Protein AF-A0A1V3X0P5-F1 (afdb_monomer)

Radius of gyration: 20.57 Å; Cα contacts (8 Å, |Δi|>4): 315; chains: 1; bounding box: 46×31×53 Å

Nearest PDB structures (foldseek):
  5z06-assembly2_B  TM=5.307E-01  e=4.656E-02  Parabacteroides distasonis ATCC 8503
  3d33-assembly2_B  TM=6.014E-01  e=7.283E-01  Phocaeicola vulgatus ATCC 8482
  3d33-assembly1_A  TM=5.475E-01  e=6.215E-01  Phocaeicola vulgatus ATCC 8482
  6wdp-assembly1_A  TM=3.296E-01  e=1.490E-01  Homo sapiens
  4doh-assembly2_D  TM=3.736E-01  e=4.525E-01  Homo sapiens

Secondary structure (DSSP, 8-state):
--EEEE-TTS-EEEEETTTTEEEEE-TTS-EEEEEE-SS--S-----------SSPPEEEEETTEEEEE-TT-----EEEEEEESSTT--EEEEEEE--SSEEEE----S--SEEEEEEE-TTS-EEEEPPPEE-

Solvent-accessible surface area (backbone atoms only — not comparable to full-atom values): 763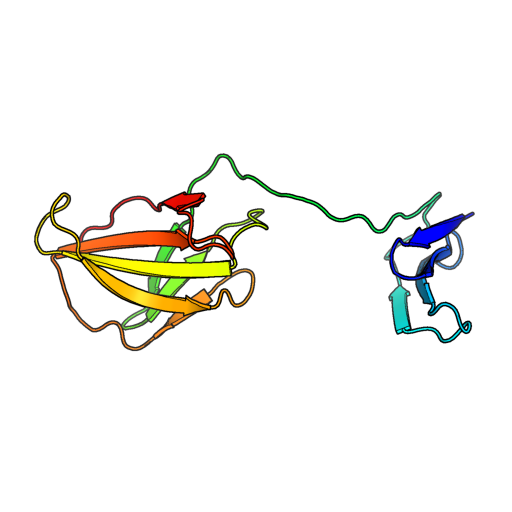6 Å² total; per-residue (Å²): 100,40,41,78,41,82,43,98,87,53,28,36,39,34,17,36,7,79,77,18,33,40,36,32,23,43,73,87,67,50,74,80,44,78,44,80,49,101,55,66,40,66,63,58,87,90,77,93,73,86,37,82,53,89,68,64,36,44,70,48,74,61,91,50,25,38,36,43,34,48,81,65,48,59,60,59,42,28,41,33,41,29,29,10,78,42,94,86,55,62,42,84,72,51,73,44,72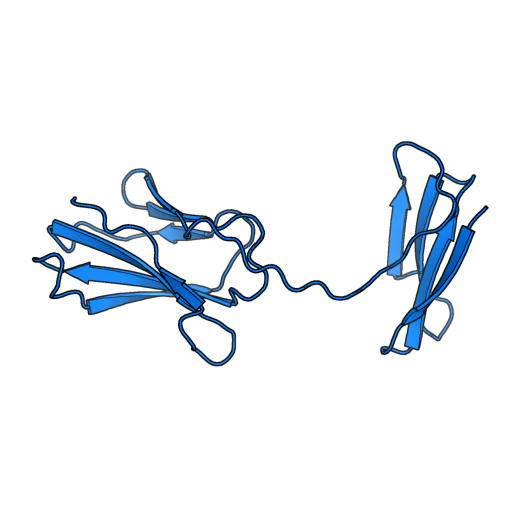,57,58,70,75,61,25,78,43,67,81,56,71,90,67,44,39,21,37,34,38,36,33,17,26,85,92,61,51,76,77,42,49,25,72,76,41,80,95

Foldseek 3Di:
DKDWDQDPQLKIWIFPFQVQKIWIAHNVGHTPDIDHHPHGDPYDDDDDDAFQDPAFWDWDDDPQKIKTADPRHPQFQKKWKWAAQDPPDIDTDDMGGDDPRIDIDGRNPDDYQKMKMFGAGPVGDGRGIHDIDGD

pLDDT: mean 94.23, std 5.74, range [62.94, 98.44]

Mean predicted aligned error: 5.26 Å

Sequence (135 aa):
MGNLQQLPGGNTFSGWGTAEHISEFTAGGEMVFDASLPGGTYRAFLDEWTGDPVEPPQLTFAGDTAHAVWNGATRVNRWRLLSGPESNTMTPRTTVAWSGYDTSIPQIGNSGSYSQLEALAADGAVVGRSVLIAR

Structure (mmCIF, N/CA/C/O backbone):
data_AF-A0A1V3X0P5-F1
#
_entry.id   AF-A0A1V3X0P5-F1
#
loop_
_atom_site.group_PDB
_atom_site.id
_atom_site.type_symbol
_atom_site.label_atom_id
_atom_site.label_alt_id
_atom_site.label_comp_id
_atom_site.label_asym_id
_atom_site.label_entity_id
_atom_site.label_seq_id
_atom_site.pdbx_PDB_ins_code
_atom_site.Cartn_x
_atom_site.Cartn_y
_atom_site.Cartn_z
_atom_site.occupancy
_atom_site.B_iso_or_equiv
_atom_site.auth_seq_id
_atom_site.auth_comp_id
_atom_site.auth_asym_id
_atom_site.auth_atom_id
_atom_site.pdbx_PDB_model_num
ATOM 1 N N . MET A 1 1 ? 24.459 8.699 -20.549 1.00 84.69 1 MET A N 1
ATOM 2 C CA . MET A 1 1 ? 24.171 8.359 -19.135 1.00 84.69 1 MET A CA 1
ATOM 3 C C . MET A 1 1 ? 23.073 7.311 -19.139 1.00 84.69 1 MET A C 1
ATOM 5 O O . MET A 1 1 ? 22.271 7.349 -20.067 1.00 84.69 1 MET A O 1
ATOM 9 N N . GLY A 1 2 ? 23.052 6.395 -18.174 1.00 94.88 2 GLY A N 1
ATOM 10 C CA . GLY A 1 2 ? 22.060 5.325 -18.131 1.00 94.88 2 GLY A CA 1
ATOM 11 C C . GLY A 1 2 ? 22.626 3.944 -17.824 1.00 94.88 2 GLY A C 1
ATOM 12 O O . GLY A 1 2 ? 23.842 3.734 -17.795 1.00 94.88 2 GLY A O 1
ATOM 13 N N . ASN A 1 3 ? 21.721 2.998 -17.611 1.00 97.62 3 ASN A N 1
ATOM 14 C CA . ASN A 1 3 ? 22.005 1.580 -17.429 1.00 97.62 3 ASN A CA 1
ATOM 15 C C . ASN A 1 3 ? 20.806 0.745 -17.871 1.00 97.62 3 ASN A C 1
ATOM 17 O O . ASN A 1 3 ? 19.685 1.241 -17.935 1.00 97.62 3 ASN A O 1
ATOM 21 N N . LEU A 1 4 ? 21.071 -0.536 -18.100 1.00 97.00 4 LEU A N 1
ATOM 22 C CA . LEU A 1 4 ? 20.061 -1.576 -18.214 1.00 97.00 4 LEU A CA 1
ATOM 23 C C . LEU A 1 4 ? 20.176 -2.489 -16.992 1.00 97.00 4 LEU A C 1
ATOM 25 O O . LEU A 1 4 ? 21.285 -2.812 -16.561 1.00 97.00 4 LEU A O 1
ATOM 29 N N . GLN A 1 5 ? 19.040 -2.894 -16.444 1.00 97.88 5 GLN A N 1
ATOM 30 C CA . GLN A 1 5 ? 18.908 -3.884 -15.385 1.00 97.88 5 GLN A CA 1
ATOM 31 C C . GLN A 1 5 ? 18.005 -5.003 -15.901 1.00 97.88 5 GLN A C 1
ATOM 33 O O . GLN A 1 5 ? 16.835 -4.777 -16.199 1.00 97.88 5 GLN A O 1
ATOM 38 N N . GLN A 1 6 ? 18.542 -6.217 -15.996 1.00 97.44 6 GLN A N 1
ATOM 39 C CA . GLN A 1 6 ? 17.720 -7.396 -16.243 1.00 97.44 6 GLN A CA 1
ATOM 40 C C . GLN A 1 6 ? 16.943 -7.739 -14.967 1.00 97.44 6 GLN A C 1
ATOM 42 O O . GLN A 1 6 ? 17.535 -7.836 -13.891 1.00 97.44 6 GLN A O 1
ATOM 47 N N . LEU A 1 7 ? 15.629 -7.918 -15.087 1.00 97.19 7 LEU A N 1
ATOM 48 C CA . LEU A 1 7 ? 14.742 -8.247 -13.974 1.00 97.19 7 LEU A CA 1
ATOM 49 C C . LEU A 1 7 ? 14.533 -9.770 -13.873 1.00 97.19 7 LEU A C 1
ATOM 51 O O . LEU A 1 7 ? 14.577 -10.460 -14.897 1.00 97.19 7 LEU A O 1
ATOM 55 N N . PRO A 1 8 ? 14.233 -10.318 -12.677 1.00 93.00 8 PRO A N 1
ATOM 56 C CA . PRO A 1 8 ? 13.972 -11.751 -12.493 1.00 93.00 8 PRO A CA 1
ATOM 57 C C . PRO A 1 8 ? 12.856 -12.322 -13.386 1.00 93.00 8 PRO A C 1
ATOM 59 O O . PRO A 1 8 ? 12.893 -13.499 -13.733 1.00 93.00 8 PRO A O 1
ATOM 62 N N . GLY A 1 9 ? 11.887 -11.494 -13.796 1.00 89.44 9 GLY A N 1
ATOM 63 C CA . GLY A 1 9 ? 10.790 -11.873 -14.698 1.00 89.44 9 GLY A CA 1
ATOM 64 C C . GLY A 1 9 ? 11.153 -11.928 -16.190 1.00 89.44 9 GLY A C 1
ATOM 65 O O . GLY A 1 9 ? 10.283 -12.195 -17.011 1.00 89.44 9 GLY A O 1
ATOM 66 N N . GLY A 1 10 ? 12.409 -11.657 -16.560 1.00 95.62 10 GLY A N 1
ATOM 67 C CA . GLY A 1 10 ? 12.878 -11.633 -17.952 1.00 95.62 10 GLY A CA 1
ATOM 68 C C . GLY A 1 10 ? 12.736 -10.276 -18.650 1.00 95.62 10 GLY A C 1
ATOM 69 O O . GLY A 1 10 ? 13.329 -10.073 -19.709 1.00 95.62 10 GLY A O 1
ATOM 70 N N . ASN A 1 11 ? 12.012 -9.336 -18.043 1.00 97.94 11 ASN A N 1
ATOM 71 C CA . ASN A 1 11 ? 11.947 -7.950 -18.491 1.00 97.94 11 ASN A CA 1
ATOM 72 C C . ASN A 1 11 ? 13.284 -7.224 -18.265 1.00 97.94 11 ASN A C 1
ATOM 74 O O . ASN A 1 11 ? 14.135 -7.659 -17.486 1.00 97.94 11 ASN A O 1
ATOM 78 N N . THR A 1 12 ? 13.470 -6.099 -18.947 1.00 98.31 12 THR A N 1
ATOM 79 C CA . THR A 1 12 ? 14.627 -5.215 -18.784 1.00 98.31 12 THR A CA 1
ATOM 80 C C . THR A 1 12 ? 14.161 -3.823 -18.398 1.00 98.31 12 THR A C 1
ATOM 82 O O . THR A 1 12 ? 13.406 -3.195 -19.137 1.00 98.31 12 THR A O 1
ATOM 85 N N . PHE A 1 13 ? 14.652 -3.322 -17.270 1.00 98.25 13 PHE A N 1
ATOM 86 C CA . PHE A 1 13 ? 14.466 -1.939 -16.856 1.00 98.25 13 PHE A CA 1
ATOM 87 C C . PHE A 1 13 ? 15.628 -1.079 -17.356 1.00 98.25 13 PHE A C 1
ATOM 89 O O . PHE A 1 13 ? 16.790 -1.481 -17.282 1.00 98.25 13 PHE A O 1
ATOM 96 N N . SER A 1 14 ? 15.324 0.101 -17.882 1.00 97.94 14 SER A N 1
ATOM 97 C CA . SER A 1 14 ? 16.294 1.016 -18.474 1.00 97.94 14 SER A CA 1
ATOM 98 C C . SER A 1 14 ? 16.192 2.396 -17.846 1.00 97.94 14 SER A C 1
ATOM 100 O O . SER A 1 14 ? 15.105 2.962 -17.746 1.00 97.94 14 SER A O 1
ATOM 102 N N . GLY A 1 15 ? 17.340 2.957 -17.474 1.00 97.88 15 GLY A N 1
ATOM 103 C CA . GLY A 1 15 ? 17.480 4.376 -17.171 1.00 97.88 15 GLY A CA 1
ATOM 104 C C . GLY A 1 15 ? 18.074 5.119 -18.362 1.00 97.88 15 GLY A C 1
ATOM 105 O O . GLY A 1 15 ? 19.229 4.886 -18.719 1.00 97.88 15 GLY A O 1
ATOM 106 N N . TRP A 1 16 ? 17.330 6.059 -18.939 1.00 97.31 16 TRP A N 1
ATOM 107 C CA . TRP A 1 16 ? 17.758 6.902 -20.057 1.00 97.31 16 TRP A CA 1
ATOM 108 C C . TRP A 1 16 ? 18.232 8.257 -19.546 1.00 97.31 16 TRP A C 1
ATOM 110 O O . TRP A 1 16 ? 17.568 9.280 -19.688 1.00 97.31 16 TRP A O 1
ATOM 120 N N . GLY A 1 17 ? 19.409 8.261 -18.930 1.00 95.50 17 GLY A N 1
ATOM 121 C CA . GLY A 1 17 ? 19.853 9.358 -18.077 1.00 95.50 17 GLY A CA 1
ATOM 122 C C . GLY A 1 17 ? 19.746 10.766 -18.667 1.00 95.50 17 GLY A C 1
ATOM 123 O O . GLY A 1 17 ? 19.236 11.654 -18.005 1.00 95.50 17 GLY A O 1
ATOM 124 N N . THR A 1 18 ? 20.187 10.988 -19.908 1.00 95.00 18 THR A N 1
ATOM 125 C CA . THR A 1 18 ? 20.107 12.311 -20.568 1.00 95.00 18 THR A CA 1
ATOM 126 C C . THR A 1 18 ? 18.811 12.543 -21.329 1.00 95.00 18 THR A C 1
ATOM 128 O O . THR A 1 18 ? 18.550 13.669 -21.731 1.00 95.00 18 THR A O 1
ATOM 131 N N . ALA A 1 19 ? 18.044 11.483 -21.581 1.00 96.38 19 ALA A N 1
ATOM 132 C CA . ALA A 1 19 ? 16.705 11.618 -22.134 1.00 96.38 19 ALA A CA 1
ATOM 133 C C . ALA A 1 19 ? 15.679 11.893 -21.032 1.00 96.38 19 ALA A C 1
ATOM 135 O O . ALA A 1 19 ? 14.550 12.193 -21.369 1.00 96.38 19 ALA A O 1
ATOM 136 N N . GLU A 1 20 ? 16.076 11.808 -19.754 1.00 97.31 20 GLU A N 1
ATOM 137 C CA . GLU A 1 20 ? 15.224 12.044 -18.584 1.00 97.31 20 GLU A CA 1
ATOM 138 C C . GLU A 1 20 ? 14.065 11.053 -18.517 1.00 97.31 20 GLU A C 1
ATOM 140 O O . GLU A 1 20 ? 12.952 11.405 -18.157 1.00 97.31 20 GLU A O 1
ATOM 145 N N . HIS A 1 21 ? 14.321 9.799 -18.883 1.00 97.62 21 HIS A N 1
ATOM 146 C CA . HIS A 1 21 ? 13.305 8.753 -18.890 1.00 97.62 21 HIS A CA 1
ATOM 147 C C . HIS A 1 21 ? 13.759 7.517 -18.119 1.00 97.62 21 HIS A C 1
ATOM 149 O O . HIS A 1 21 ? 14.952 7.213 -18.017 1.00 97.62 21 HIS A O 1
ATOM 155 N N . ILE A 1 22 ? 12.777 6.769 -17.636 1.00 98.31 22 ILE A N 1
ATOM 156 C CA . ILE A 1 22 ? 12.907 5.363 -17.262 1.00 98.31 22 ILE A CA 1
ATOM 157 C C . ILE A 1 22 ? 11.881 4.555 -18.048 1.00 98.31 22 ILE A C 1
ATOM 159 O O . ILE A 1 22 ? 10.761 5.016 -18.259 1.00 98.31 22 ILE A O 1
ATOM 163 N N . SER A 1 23 ? 12.252 3.352 -18.470 1.00 98.12 23 SER A N 1
ATOM 164 C CA . SER A 1 23 ? 11.347 2.479 -19.219 1.00 98.12 23 SER A CA 1
ATOM 165 C C . SER A 1 23 ? 11.551 1.017 -18.836 1.00 98.12 23 SER A C 1
ATOM 167 O O . SER A 1 23 ? 12.647 0.620 -18.442 1.00 98.12 23 SER A O 1
ATOM 169 N N . GLU A 1 24 ? 10.516 0.200 -18.998 1.00 98.38 24 GLU A N 1
ATOM 170 C CA . GLU A 1 24 ? 10.593 -1.257 -18.867 1.00 98.38 24 GLU A CA 1
ATOM 171 C C . GLU A 1 24 ? 10.205 -1.915 -20.189 1.00 98.38 24 GLU A C 1
ATOM 173 O O . GLU A 1 24 ? 9.236 -1.513 -20.837 1.00 98.38 24 GLU A O 1
ATOM 178 N N . PHE A 1 25 ? 10.960 -2.938 -20.579 1.00 98.44 25 PHE A N 1
ATOM 179 C CA . PHE A 1 25 ? 10.741 -3.714 -21.792 1.00 98.44 25 PHE A CA 1
ATOM 180 C C . PHE A 1 25 ? 10.528 -5.184 -21.452 1.00 98.44 25 PHE A C 1
ATOM 182 O O . PHE A 1 25 ? 11.225 -5.731 -20.597 1.00 98.44 25 PHE A O 1
ATOM 189 N N . THR A 1 26 ? 9.621 -5.847 -22.161 1.00 98.12 26 THR A N 1
ATOM 190 C CA . THR A 1 26 ? 9.485 -7.304 -22.107 1.00 98.12 26 THR A CA 1
ATOM 191 C C . THR A 1 26 ? 10.733 -7.992 -22.655 1.00 98.12 26 THR A C 1
ATOM 193 O O . THR A 1 26 ? 11.520 -7.396 -23.393 1.00 98.12 26 THR A O 1
ATOM 196 N N . ALA A 1 27 ? 10.877 -9.290 -22.383 1.00 96.38 27 ALA A N 1
ATOM 197 C CA . ALA A 1 27 ? 11.922 -10.113 -22.999 1.00 96.38 27 ALA A CA 1
ATOM 198 C C . ALA A 1 27 ? 11.890 -10.093 -24.548 1.00 96.38 27 ALA A C 1
ATOM 200 O O . ALA A 1 27 ? 12.917 -10.311 -25.187 1.00 96.38 27 ALA A O 1
ATOM 201 N N . GLY A 1 28 ? 10.725 -9.821 -25.155 1.00 96.44 28 GLY A N 1
ATOM 202 C CA . GLY A 1 28 ? 10.550 -9.674 -26.606 1.00 96.44 28 GLY A CA 1
ATOM 203 C C . GLY A 1 28 ? 10.882 -8.282 -27.158 1.00 96.44 28 GLY A C 1
ATOM 204 O O . GLY A 1 28 ? 10.831 -8.093 -28.370 1.00 96.44 28 GLY A O 1
ATOM 205 N N . GLY A 1 29 ? 11.213 -7.311 -26.298 1.00 96.50 29 GLY A N 1
ATOM 206 C CA . GLY A 1 29 ? 11.543 -5.935 -26.685 1.00 96.50 29 GLY A CA 1
ATOM 207 C C . GLY A 1 29 ? 10.351 -4.975 -26.763 1.00 96.50 29 GLY A C 1
ATOM 208 O O . GLY A 1 29 ? 10.528 -3.827 -27.163 1.00 96.50 29 GLY A O 1
ATOM 209 N N . GLU A 1 30 ? 9.148 -5.403 -26.376 1.00 98.31 30 GLU A N 1
ATOM 210 C CA . GLU A 1 30 ? 7.986 -4.511 -26.262 1.00 98.31 30 GLU A CA 1
ATOM 211 C C . GLU A 1 30 ? 8.116 -3.623 -25.020 1.00 98.31 30 GLU A C 1
ATOM 213 O O . GLU A 1 30 ? 8.369 -4.131 -23.932 1.00 98.31 30 GLU A O 1
ATOM 218 N N . MET A 1 31 ? 7.927 -2.311 -25.162 1.00 97.81 31 MET A N 1
ATOM 219 C CA . MET A 1 31 ? 7.936 -1.374 -24.036 1.00 97.81 31 MET A CA 1
ATOM 220 C C . MET A 1 31 ? 6.601 -1.432 -23.284 1.00 97.81 31 MET A C 1
ATOM 222 O O . MET A 1 31 ? 5.552 -1.184 -23.873 1.00 97.81 31 MET A O 1
ATOM 226 N N . VAL A 1 32 ? 6.645 -1.723 -21.984 1.00 97.94 32 VAL A N 1
ATOM 227 C CA . VAL A 1 32 ? 5.456 -1.867 -21.116 1.00 97.94 32 VAL A CA 1
ATOM 228 C C . VAL A 1 32 ? 5.343 -0.774 -20.058 1.00 97.94 32 VAL A C 1
ATOM 230 O O . VAL A 1 32 ? 4.292 -0.614 -19.441 1.00 97.94 32 VAL A O 1
ATOM 233 N N . PHE A 1 33 ? 6.406 0.003 -19.869 1.00 97.75 33 PHE A N 1
ATOM 234 C CA . PHE A 1 33 ? 6.426 1.161 -18.990 1.00 97.75 33 PHE A CA 1
ATOM 235 C C . PHE A 1 33 ? 7.322 2.240 -19.591 1.00 97.75 33 PHE A C 1
ATOM 237 O O . PHE A 1 33 ? 8.402 1.930 -20.095 1.00 97.75 33 PHE A O 1
ATOM 244 N N . ASP A 1 34 ? 6.888 3.492 -19.496 1.00 97.62 34 ASP A N 1
ATOM 245 C CA . ASP A 1 34 ? 7.688 4.672 -19.800 1.00 97.62 34 ASP A CA 1
ATOM 246 C C . ASP A 1 34 ? 7.270 5.816 -18.878 1.00 97.62 34 ASP A C 1
ATOM 248 O O . ASP A 1 34 ? 6.077 6.061 -18.678 1.00 97.62 34 ASP A O 1
ATOM 252 N N . ALA A 1 35 ? 8.249 6.507 -18.307 1.00 97.88 35 ALA A N 1
ATOM 253 C CA . ALA A 1 35 ? 8.006 7.692 -17.504 1.00 97.88 35 ALA A CA 1
ATOM 254 C C . ALA A 1 35 ? 9.118 8.720 -17.698 1.00 97.88 35 ALA A C 1
ATOM 256 O O . ALA A 1 35 ? 10.304 8.397 -17.597 1.00 97.88 35 ALA A O 1
ATOM 257 N N . SER A 1 36 ? 8.714 9.974 -17.901 1.00 97.88 36 SER A N 1
ATOM 258 C CA . SER A 1 36 ? 9.612 11.125 -17.863 1.00 97.88 36 SER A CA 1
ATOM 259 C C . SER A 1 36 ? 9.927 11.516 -16.418 1.00 97.88 36 SER A C 1
ATOM 261 O O . SER A 1 36 ? 9.073 11.478 -15.530 1.00 97.88 36 SER A O 1
ATOM 263 N N . LEU A 1 37 ? 11.163 11.933 -16.191 1.00 95.75 37 LEU A N 1
ATOM 264 C CA . LEU A 1 37 ? 11.700 12.396 -14.923 1.00 95.75 37 LEU A CA 1
ATOM 265 C C . LEU A 1 37 ? 11.900 13.915 -14.978 1.00 95.75 37 LEU A C 1
ATOM 267 O O . LEU A 1 37 ? 12.149 14.463 -16.046 1.00 95.75 37 LEU A O 1
ATOM 271 N N . PRO A 1 38 ? 11.852 1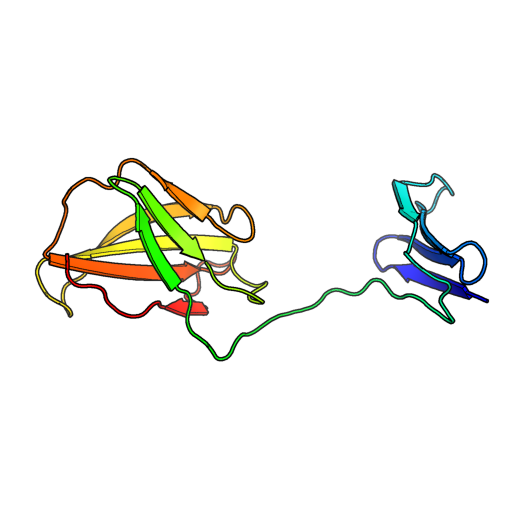4.619 -13.835 1.00 95.50 38 PRO A N 1
ATOM 272 C CA . PRO A 1 38 ? 12.057 16.070 -13.790 1.00 95.50 38 PRO A CA 1
ATOM 273 C C . PRO A 1 38 ? 13.515 16.502 -14.039 1.00 95.50 38 PRO A C 1
ATOM 275 O O . PRO A 1 38 ? 13.823 17.689 -13.953 1.00 95.50 38 PRO A O 1
ATOM 278 N N . GLY A 1 39 ? 14.421 15.554 -14.279 1.00 94.81 39 GLY A N 1
ATOM 279 C CA . GLY A 1 39 ? 15.817 15.810 -14.597 1.00 94.81 39 GLY A CA 1
ATOM 280 C C . GLY A 1 39 ? 16.582 14.521 -14.886 1.00 94.81 39 GLY A C 1
ATOM 281 O O . GLY A 1 39 ? 16.117 13.412 -14.602 1.00 94.81 39 GLY A O 1
ATOM 282 N N . GLY A 1 40 ? 17.776 14.676 -15.451 1.00 94.25 40 GLY A N 1
ATOM 283 C CA . GLY A 1 40 ? 18.599 13.543 -15.851 1.00 94.25 40 GLY A CA 1
ATOM 284 C C . GLY A 1 40 ? 19.152 12.702 -14.696 1.00 94.25 40 GLY A C 1
ATOM 285 O O . GLY A 1 40 ? 19.423 13.193 -13.600 1.00 94.25 40 GLY A O 1
ATOM 286 N N . THR A 1 41 ? 19.376 11.415 -14.963 1.00 94.06 41 THR A N 1
ATOM 287 C CA . THR A 1 41 ? 19.919 10.448 -13.993 1.00 94.06 41 THR A CA 1
ATOM 288 C C . THR A 1 41 ? 21.241 9.843 -14.469 1.00 94.06 41 THR A C 1
ATOM 290 O O . THR A 1 41 ? 21.518 9.751 -15.664 1.00 94.06 41 THR A O 1
ATOM 293 N N . TYR A 1 42 ? 22.098 9.408 -13.539 1.00 95.88 42 TYR A N 1
ATOM 294 C CA . TYR A 1 42 ? 23.274 8.600 -13.898 1.00 95.88 42 TYR A CA 1
ATOM 295 C C . TYR A 1 42 ? 22.875 7.141 -14.162 1.00 95.88 42 TYR A C 1
ATOM 297 O O . TYR A 1 42 ? 23.267 6.568 -15.183 1.00 95.88 42 TYR A O 1
ATOM 305 N N . ARG A 1 43 ? 22.084 6.569 -13.241 1.00 96.31 43 ARG A N 1
ATOM 306 C CA . ARG A 1 43 ? 21.516 5.216 -13.271 1.00 96.31 43 ARG A CA 1
ATOM 307 C C . ARG A 1 43 ? 20.140 5.196 -12.606 1.00 96.31 43 ARG A C 1
ATOM 309 O O . ARG A 1 43 ? 19.870 6.041 -11.755 1.00 96.31 43 ARG A O 1
ATOM 316 N N . ALA A 1 44 ? 19.329 4.207 -12.956 1.00 95.94 44 ALA A N 1
ATOM 317 C CA . ALA A 1 44 ? 18.059 3.888 -12.320 1.00 95.94 44 ALA A CA 1
ATOM 318 C C . ALA A 1 44 ? 17.954 2.370 -12.101 1.00 95.94 44 ALA A C 1
ATOM 320 O O . ALA A 1 44 ? 18.471 1.592 -12.906 1.00 95.94 44 ALA A O 1
ATOM 321 N N . PHE A 1 45 ? 17.296 1.965 -11.016 1.00 95.75 45 PHE A N 1
ATOM 322 C CA . PHE A 1 45 ? 17.059 0.563 -10.676 1.00 95.75 45 PHE A CA 1
ATOM 323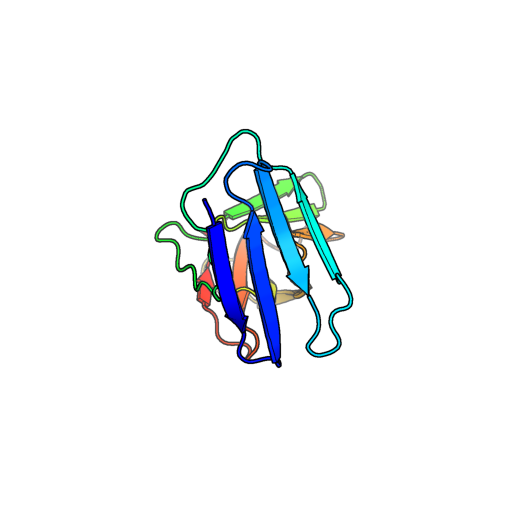 C C . PHE A 1 45 ? 15.602 0.370 -10.263 1.00 95.75 45 PHE A C 1
ATOM 325 O O . PHE A 1 45 ? 15.011 1.261 -9.649 1.00 95.75 45 PHE A O 1
ATOM 332 N N . LEU A 1 46 ? 15.050 -0.785 -10.614 1.00 95.38 46 LEU A N 1
ATOM 333 C CA . LEU A 1 46 ? 13.748 -1.261 -10.183 1.00 95.38 46 LEU A CA 1
ATOM 334 C C . LEU A 1 46 ? 13.967 -2.509 -9.332 1.00 95.38 46 LEU A C 1
ATOM 336 O O . LEU A 1 46 ? 14.356 -3.555 -9.846 1.00 95.38 46 LEU A O 1
ATOM 340 N N . ASP A 1 47 ? 13.716 -2.377 -8.035 1.00 92.19 47 ASP A N 1
ATOM 341 C CA . ASP A 1 47 ? 13.877 -3.448 -7.061 1.00 92.19 47 ASP A CA 1
ATOM 342 C C . ASP A 1 47 ? 12.632 -3.550 -6.182 1.00 92.19 47 ASP A C 1
ATOM 344 O O . ASP A 1 47 ? 11.938 -2.562 -5.915 1.00 92.19 47 ASP A O 1
ATOM 348 N N . GLU A 1 48 ? 12.360 -4.762 -5.704 1.00 90.06 48 GLU A N 1
ATOM 349 C CA . GLU A 1 48 ? 11.376 -4.957 -4.648 1.00 90.06 48 GLU A CA 1
ATOM 350 C C . GLU A 1 48 ? 11.871 -4.289 -3.366 1.00 90.06 48 GLU A C 1
ATOM 352 O O . GLU A 1 48 ? 13.022 -4.454 -2.955 1.00 90.06 48 GLU A O 1
ATOM 357 N N . TRP A 1 49 ? 10.986 -3.552 -2.700 1.00 89.56 49 TRP A N 1
ATOM 358 C CA . TRP A 1 49 ? 11.302 -2.919 -1.430 1.00 89.56 49 TRP A CA 1
ATOM 359 C C . TRP A 1 49 ? 10.309 -3.358 -0.358 1.00 89.56 49 TRP A C 1
ATOM 361 O O . TRP A 1 49 ? 9.092 -3.397 -0.558 1.00 89.56 49 TRP A O 1
ATOM 371 N N . THR A 1 50 ? 10.848 -3.703 0.810 1.00 92.44 50 THR A N 1
ATOM 372 C CA . THR A 1 50 ? 10.044 -3.979 1.998 1.00 92.44 50 THR A CA 1
ATOM 373 C C . THR A 1 50 ? 10.151 -2.806 2.955 1.00 92.44 50 THR A C 1
ATOM 375 O O . THR A 1 50 ? 11.243 -2.474 3.410 1.00 92.44 50 THR A O 1
ATOM 378 N N . GLY A 1 51 ? 9.016 -2.187 3.258 1.00 93.00 51 GLY A N 1
ATOM 379 C CA . GLY A 1 51 ? 8.916 -1.107 4.222 1.00 93.00 51 GLY A CA 1
ATOM 380 C C . GLY A 1 51 ? 8.291 -1.582 5.528 1.00 93.00 51 GLY A C 1
ATOM 381 O O . GLY A 1 51 ? 7.224 -2.206 5.526 1.00 93.00 51 GLY A O 1
ATOM 382 N N . ASP A 1 52 ? 8.975 -1.276 6.630 1.00 93.25 52 ASP A N 1
ATOM 383 C CA . ASP A 1 52 ? 8.558 -1.576 8.001 1.00 93.25 52 ASP A CA 1
ATOM 384 C C . ASP A 1 52 ? 8.639 -0.294 8.851 1.00 93.25 52 ASP A C 1
ATOM 386 O O . ASP A 1 52 ? 9.679 -0.005 9.449 1.00 93.25 52 ASP A O 1
ATOM 390 N N . PRO A 1 53 ? 7.600 0.562 8.817 1.00 94.31 53 PRO A N 1
ATOM 391 C CA . PRO A 1 53 ? 7.632 1.845 9.508 1.00 94.31 53 PRO A CA 1
ATOM 392 C C . PRO A 1 53 ? 7.661 1.676 11.028 1.00 94.31 53 PRO A C 1
ATOM 394 O O . PRO A 1 53 ? 6.995 0.804 11.581 1.00 94.31 53 PRO A O 1
ATOM 397 N N . VAL A 1 54 ? 8.381 2.572 11.706 1.00 94.94 54 VAL A N 1
ATOM 398 C CA . VAL A 1 54 ? 8.442 2.614 13.178 1.00 94.94 54 VAL A CA 1
ATOM 399 C C . VAL A 1 54 ? 7.128 3.119 13.779 1.00 94.94 54 VAL A C 1
ATOM 401 O O . VAL A 1 54 ? 6.700 2.648 14.831 1.00 94.94 54 VAL A O 1
ATOM 404 N N . GLU A 1 55 ? 6.488 4.079 13.111 1.00 95.94 55 GLU A N 1
ATOM 405 C CA . GLU A 1 55 ? 5.193 4.604 13.537 1.00 95.94 55 GLU A CA 1
ATOM 406 C C . GLU A 1 55 ? 4.085 3.577 13.280 1.00 95.94 55 GLU A C 1
ATOM 408 O O . GLU A 1 55 ? 4.107 2.918 12.237 1.00 95.94 55 GLU A O 1
ATOM 413 N N . PRO A 1 56 ? 3.093 3.444 14.177 1.00 97.06 56 PRO A N 1
ATOM 414 C CA . PRO A 1 56 ? 1.983 2.527 13.977 1.00 97.06 56 PRO A CA 1
ATOM 415 C C . PRO A 1 56 ? 1.048 3.005 12.851 1.00 97.06 56 PRO A C 1
ATOM 417 O O . PRO A 1 56 ? 1.018 4.195 12.517 1.00 97.06 56 PRO A O 1
ATOM 420 N N . PRO A 1 57 ? 0.216 2.107 12.293 1.00 97.69 57 PRO A N 1
ATOM 421 C CA . PRO A 1 57 ? -0.856 2.515 11.397 1.00 97.69 57 PRO A CA 1
ATOM 422 C C . PRO A 1 57 ? -1.825 3.469 12.105 1.00 97.69 57 PRO A C 1
ATOM 424 O O . PRO A 1 57 ? -2.085 3.360 13.305 1.00 97.69 57 PRO A O 1
ATOM 427 N N . GLN A 1 58 ? -2.404 4.389 11.345 1.00 97.81 58 GLN A N 1
ATOM 428 C CA . GLN A 1 58 ? -3.399 5.334 11.825 1.00 97.81 58 GLN A CA 1
ATOM 429 C C . GLN A 1 58 ? -4.800 4.879 11.429 1.00 97.81 58 GLN A C 1
ATOM 431 O O . GLN A 1 58 ? -5.062 4.518 10.281 1.00 97.81 58 GLN A O 1
ATOM 436 N N . LEU A 1 59 ? -5.695 4.924 12.413 1.00 96.94 59 LEU A N 1
ATOM 437 C CA . LEU A 1 59 ? -7.131 4.787 12.237 1.00 96.94 59 LEU A CA 1
ATOM 438 C C . LEU A 1 59 ? -7.746 6.171 12.435 1.00 96.94 59 LEU A C 1
ATOM 440 O O . LEU A 1 59 ? -7.538 6.791 13.473 1.00 96.94 59 LEU A O 1
ATOM 444 N N . THR A 1 60 ? -8.502 6.666 11.466 1.00 95.31 60 THR A N 1
ATOM 445 C CA . THR A 1 60 ? -9.281 7.902 11.621 1.00 95.31 60 THR A CA 1
ATOM 446 C C . THR A 1 60 ? -10.718 7.675 11.173 1.00 95.31 60 THR A C 1
ATOM 448 O O . THR A 1 60 ? -11.040 6.651 10.569 1.00 95.31 60 THR A O 1
ATOM 451 N N . PHE A 1 61 ? -11.614 8.598 11.517 1.00 93.31 61 PHE A N 1
ATOM 452 C CA . PHE A 1 61 ? -13.036 8.479 11.209 1.00 93.31 61 PHE A CA 1
ATOM 453 C C . PHE A 1 61 ? -13.550 9.740 10.526 1.00 93.31 61 PHE A C 1
ATOM 455 O O . PHE A 1 61 ? -13.321 10.850 11.004 1.00 93.31 61 PHE A O 1
ATOM 462 N N . ALA A 1 62 ? -14.309 9.551 9.450 1.00 92.62 62 ALA A N 1
ATOM 463 C CA . ALA A 1 62 ? -15.050 10.593 8.758 1.00 92.62 62 ALA A CA 1
ATOM 464 C C . ALA A 1 62 ? -16.517 10.152 8.652 1.00 92.62 62 ALA A C 1
ATOM 466 O O . ALA A 1 62 ? -16.899 9.383 7.771 1.00 92.62 62 ALA A O 1
ATOM 467 N N . GLY A 1 63 ? -17.342 10.590 9.609 1.00 90.06 63 GLY A N 1
ATOM 468 C CA . GLY A 1 63 ? -18.738 10.162 9.722 1.00 90.06 63 GLY A CA 1
ATOM 469 C C . GLY A 1 63 ? -18.867 8.654 9.965 1.00 90.06 63 GLY A C 1
ATOM 470 O O . GLY A 1 63 ? -18.481 8.146 11.024 1.00 90.06 63 GLY A O 1
ATOM 471 N N . ASP A 1 64 ? -19.419 7.954 8.973 1.00 90.25 64 ASP A N 1
ATOM 472 C CA . ASP A 1 64 ? -19.640 6.503 8.996 1.00 90.25 64 ASP A CA 1
ATOM 473 C C . ASP A 1 64 ? -18.598 5.705 8.194 1.00 90.25 64 ASP A C 1
ATOM 475 O O . ASP A 1 64 ? -18.840 4.568 7.784 1.00 90.25 64 ASP A O 1
ATOM 479 N N . THR A 1 65 ? -17.428 6.305 7.973 1.00 93.62 65 THR A N 1
ATOM 480 C CA . THR A 1 65 ? -16.287 5.676 7.305 1.00 93.62 65 THR A CA 1
ATOM 481 C C . THR A 1 65 ? -15.075 5.716 8.227 1.00 93.62 65 THR A C 1
ATOM 483 O O . THR A 1 65 ? -14.740 6.764 8.785 1.00 93.62 65 THR A O 1
ATOM 486 N N . ALA A 1 66 ? -14.416 4.571 8.401 1.00 95.25 66 ALA A N 1
ATOM 487 C CA . ALA A 1 66 ? -13.076 4.505 8.974 1.00 95.25 66 ALA A CA 1
ATOM 488 C C . ALA A 1 66 ? -12.035 4.597 7.858 1.00 95.25 66 ALA A C 1
ATOM 490 O O . ALA A 1 66 ? -12.223 4.027 6.789 1.00 95.25 66 ALA A O 1
ATOM 491 N N . HIS A 1 67 ? -10.928 5.269 8.128 1.00 97.31 67 HIS A N 1
ATOM 492 C CA . HIS A 1 67 ? -9.792 5.372 7.226 1.00 97.31 67 HIS A CA 1
ATOM 493 C C . HIS A 1 67 ? -8.588 4.690 7.856 1.00 97.31 67 HIS A C 1
ATOM 495 O O . HIS A 1 67 ? -8.266 4.915 9.026 1.00 97.31 67 HIS A O 1
ATOM 501 N N . ALA A 1 68 ? -7.957 3.833 7.068 1.00 97.94 68 ALA A N 1
ATOM 502 C CA . ALA A 1 68 ? -6.793 3.053 7.433 1.00 97.94 68 ALA A CA 1
ATOM 503 C C . ALA A 1 68 ? -5.590 3.542 6.627 1.00 97.94 68 ALA A C 1
ATOM 505 O O . ALA A 1 68 ? -5.554 3.382 5.405 1.00 97.94 68 ALA A O 1
ATOM 506 N N . VAL A 1 69 ? -4.609 4.130 7.314 1.00 97.44 69 VAL A N 1
ATOM 507 C CA . VAL A 1 69 ? -3.427 4.739 6.689 1.00 97.44 69 VAL A CA 1
ATOM 508 C C . VAL A 1 69 ? -2.169 4.227 7.371 1.00 97.44 69 VAL A C 1
ATOM 510 O O . VAL A 1 69 ? -2.061 4.268 8.594 1.00 97.44 69 VAL A O 1
ATOM 513 N N . TRP A 1 70 ? -1.177 3.787 6.597 1.00 96.94 70 TRP A N 1
ATOM 514 C CA . TRP A 1 70 ? 0.148 3.484 7.139 1.00 96.94 70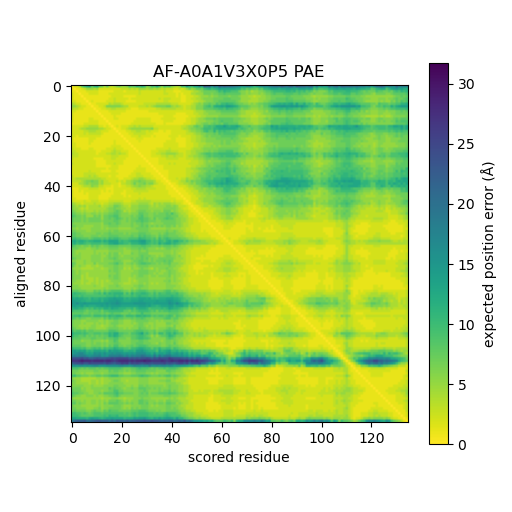 TRP A CA 1
ATOM 515 C C . TRP A 1 70 ? 1.238 3.781 6.121 1.00 96.94 70 TRP A C 1
ATOM 517 O O . TRP A 1 70 ? 1.546 2.978 5.241 1.00 96.94 70 TRP A O 1
ATOM 527 N N . ASN A 1 71 ? 1.795 4.984 6.224 1.00 93.81 71 ASN A N 1
ATOM 528 C CA . ASN A 1 71 ? 2.785 5.452 5.271 1.00 93.81 71 ASN A CA 1
ATOM 529 C C . ASN A 1 71 ? 4.070 4.617 5.358 1.00 93.81 71 ASN A C 1
ATOM 531 O O . ASN A 1 71 ? 4.631 4.442 6.437 1.00 93.81 71 ASN A O 1
ATOM 535 N N . GLY A 1 72 ? 4.539 4.131 4.211 1.00 92.69 72 GLY A N 1
ATOM 536 C CA . GLY A 1 72 ? 5.771 3.357 4.100 1.00 92.69 72 GLY A CA 1
ATOM 537 C C . GLY A 1 72 ? 5.640 1.860 4.396 1.00 92.69 72 GLY A C 1
ATOM 538 O O . GLY A 1 72 ? 6.610 1.145 4.184 1.00 92.69 72 GLY A O 1
ATOM 539 N N . ALA A 1 73 ? 4.492 1.355 4.859 1.00 95.12 73 ALA A N 1
ATOM 540 C CA . ALA A 1 73 ? 4.313 -0.078 5.094 1.00 95.12 73 ALA A CA 1
ATOM 541 C C . ALA A 1 73 ? 3.953 -0.803 3.792 1.00 95.12 73 ALA A C 1
ATOM 543 O O . ALA A 1 73 ? 2.901 -0.545 3.211 1.00 95.12 73 ALA A O 1
ATOM 544 N N . THR A 1 74 ? 4.790 -1.745 3.345 1.00 94.44 74 THR A N 1
ATOM 545 C CA . THR A 1 74 ? 4.557 -2.469 2.073 1.00 94.44 74 THR A CA 1
ATOM 546 C C . THR A 1 74 ? 4.012 -3.877 2.247 1.00 94.44 74 THR A C 1
ATOM 548 O O . THR A 1 74 ? 3.573 -4.499 1.286 1.00 94.44 74 THR A O 1
ATOM 551 N N . ARG A 1 75 ? 4.017 -4.397 3.478 1.00 95.06 75 ARG A N 1
ATOM 552 C CA . ARG A 1 75 ? 3.555 -5.761 3.775 1.00 95.06 75 ARG A CA 1
ATOM 553 C C . ARG A 1 75 ? 2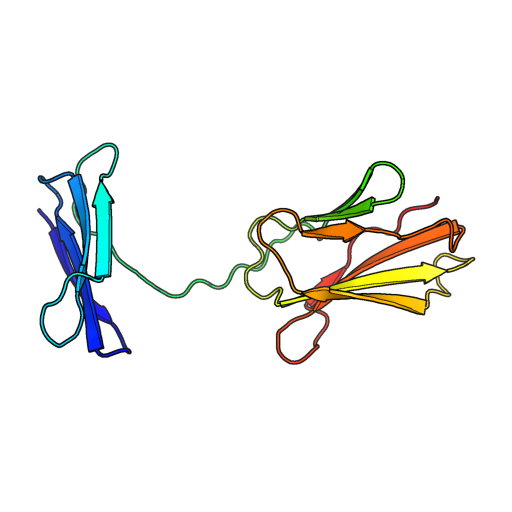.051 -5.848 4.026 1.00 95.06 75 ARG A C 1
ATOM 555 O O . ARG A 1 75 ? 1.542 -6.944 4.241 1.00 95.06 75 ARG A O 1
ATOM 562 N N . VAL A 1 76 ? 1.338 -4.721 4.030 1.00 96.94 76 VAL A N 1
ATOM 563 C CA . VAL A 1 76 ? -0.102 -4.695 4.304 1.00 96.94 76 VAL A CA 1
ATOM 564 C C . VAL A 1 76 ? -0.870 -5.204 3.090 1.00 96.94 76 VAL A C 1
ATOM 566 O O . VAL A 1 76 ? -0.821 -4.617 2.017 1.00 96.94 76 VAL A O 1
ATOM 569 N N . ASN A 1 77 ? -1.612 -6.292 3.273 1.00 97.25 77 ASN A N 1
ATOM 570 C CA . ASN A 1 77 ? -2.494 -6.862 2.256 1.00 97.25 77 ASN A CA 1
ATOM 571 C C . ASN A 1 77 ? -3.971 -6.608 2.579 1.00 97.25 77 ASN A C 1
ATOM 573 O O . ASN A 1 77 ? -4.784 -6.384 1.682 1.00 97.25 77 ASN A O 1
ATOM 577 N N . ARG A 1 78 ? -4.331 -6.643 3.866 1.00 98.12 78 ARG A N 1
ATOM 578 C CA . ARG A 1 78 ? -5.695 -6.408 4.350 1.00 98.12 78 ARG A CA 1
ATOM 579 C C . ARG A 1 78 ? -5.679 -5.577 5.623 1.00 98.12 78 ARG A C 1
ATOM 581 O O . ARG A 1 78 ? -4.735 -5.636 6.406 1.00 98.12 78 ARG A O 1
ATOM 588 N N . TRP A 1 79 ? -6.777 -4.878 5.855 1.00 98.19 79 TRP A N 1
ATOM 589 C CA . TRP A 1 79 ? -7.059 -4.174 7.095 1.00 98.19 79 TRP A CA 1
ATOM 590 C C . TRP A 1 79 ? -8.195 -4.861 7.826 1.00 98.19 79 TRP A C 1
ATOM 592 O O . TRP A 1 79 ? -9.233 -5.130 7.225 1.00 98.19 79 TRP A O 1
ATOM 602 N N . ARG A 1 80 ? -8.030 -5.117 9.122 1.00 98.00 80 ARG A N 1
ATOM 603 C CA . ARG A 1 80 ? -9.102 -5.615 9.984 1.00 98.00 80 ARG A CA 1
ATOM 604 C C . ARG A 1 80 ? -9.455 -4.559 11.016 1.00 98.00 80 ARG A C 1
ATOM 606 O O . ARG A 1 80 ? -8.629 -4.199 11.849 1.00 98.00 80 ARG A O 1
ATOM 613 N N . LEU A 1 81 ? -10.699 -4.100 10.976 1.00 96.62 81 LEU A N 1
ATOM 614 C CA . LEU A 1 81 ? -11.242 -3.206 11.989 1.00 96.62 81 LEU A CA 1
ATOM 615 C C . LEU A 1 81 ? -11.788 -4.037 13.149 1.00 96.62 81 LEU A C 1
ATOM 617 O O . LEU A 1 81 ? -12.635 -4.915 12.955 1.00 96.62 81 LEU A O 1
ATOM 621 N N . LEU A 1 82 ? -11.308 -3.737 14.349 1.00 95.62 82 LEU A N 1
ATOM 622 C CA . LEU A 1 82 ? -11.794 -4.280 15.606 1.00 95.62 82 LEU A CA 1
ATOM 623 C C . LEU A 1 82 ? -12.671 -3.240 16.311 1.00 95.62 82 LEU A C 1
ATOM 625 O O . LEU A 1 82 ? -12.373 -2.044 16.271 1.00 95.62 82 LEU A O 1
ATOM 629 N N . SER A 1 83 ? -13.711 -3.695 17.008 1.00 93.81 83 SER A N 1
ATOM 630 C CA . SER A 1 83 ? -14.508 -2.854 17.909 1.00 93.81 83 SER A CA 1
ATOM 631 C C . SER A 1 83 ? -14.951 -3.621 19.152 1.00 93.81 83 SER A C 1
ATOM 633 O O . SER A 1 83 ? -15.135 -4.840 19.098 1.00 93.81 83 SER A O 1
ATOM 635 N N . GLY A 1 84 ? -15.132 -2.916 20.266 1.00 92.44 84 GLY A N 1
ATOM 636 C CA . GLY A 1 84 ? -15.556 -3.517 21.529 1.00 92.44 84 GLY A CA 1
ATOM 637 C C . GLY A 1 84 ? -16.112 -2.503 22.530 1.00 92.44 84 GLY A C 1
ATOM 638 O O . GLY A 1 84 ? -15.921 -1.294 22.354 1.00 92.44 84 GLY A O 1
ATOM 639 N N . PRO A 1 85 ? -16.823 -2.975 23.568 1.00 90.44 85 PRO A N 1
ATOM 640 C CA . PRO A 1 85 ? -17.295 -2.123 24.657 1.00 90.44 85 PRO A CA 1
ATOM 641 C C . PRO A 1 85 ? -16.156 -1.667 25.581 1.00 90.44 85 PRO A C 1
ATOM 643 O O . PRO A 1 85 ? -16.256 -0.596 26.170 1.00 90.44 85 PRO A O 1
ATOM 646 N N . GLU A 1 86 ? -15.061 -2.427 25.677 1.00 89.94 86 GLU A N 1
ATOM 647 C CA . GLU A 1 86 ? -13.899 -2.099 26.512 1.00 89.94 86 GLU A CA 1
ATOM 648 C C . GLU A 1 86 ? -12.603 -2.187 25.696 1.00 89.94 86 GLU A C 1
ATOM 650 O O . GLU A 1 86 ? -12.540 -2.832 24.645 1.00 89.94 86 GLU A O 1
ATOM 655 N N . SER A 1 87 ? -11.541 -1.549 26.189 1.00 87.88 87 SER A N 1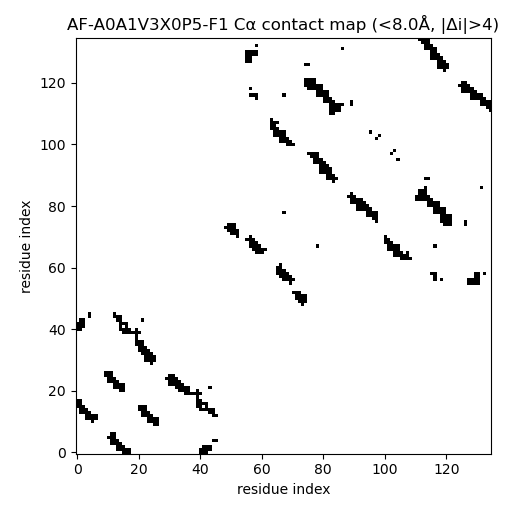
ATOM 656 C CA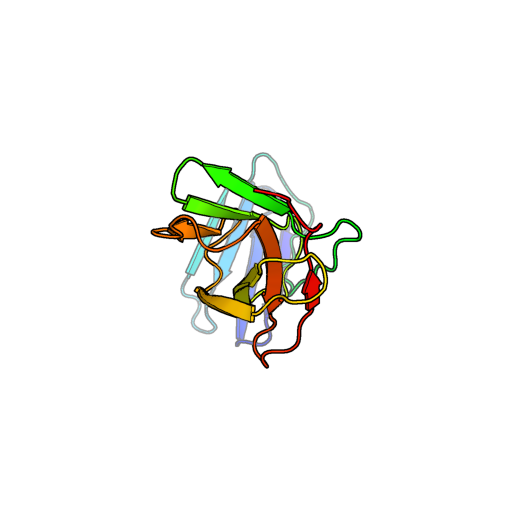 . SER A 1 87 ? -10.254 -1.465 25.489 1.00 87.88 87 SER A CA 1
ATOM 657 C C . SER A 1 87 ? -9.528 -2.809 25.338 1.00 87.88 87 SER A C 1
ATOM 659 O O . SER A 1 87 ? -8.644 -2.940 24.496 1.00 87.88 87 SER A O 1
ATOM 661 N N . ASN A 1 88 ? -9.889 -3.812 26.140 1.00 88.75 88 ASN A N 1
ATOM 662 C CA . ASN A 1 88 ? -9.290 -5.149 26.155 1.00 88.75 88 ASN A CA 1
ATOM 663 C C . ASN A 1 88 ? -10.228 -6.249 25.619 1.00 88.75 88 ASN A C 1
ATOM 665 O O . ASN A 1 88 ? -9.798 -7.392 25.477 1.00 88.75 88 ASN A O 1
ATOM 669 N N . THR A 1 89 ? -11.484 -5.925 25.302 1.00 88.94 89 THR A N 1
ATOM 670 C CA . THR A 1 89 ? -12.493 -6.872 24.803 1.00 88.94 89 THR A CA 1
ATOM 671 C C . THR A 1 89 ? -12.975 -6.454 23.417 1.00 88.94 89 THR A C 1
ATOM 673 O O . THR A 1 89 ? -14.122 -6.072 23.197 1.00 88.94 89 THR A O 1
ATOM 676 N N . MET A 1 90 ? -12.065 -6.525 22.447 1.00 91.50 90 MET A N 1
ATOM 677 C CA . MET A 1 90 ? -12.343 -6.167 21.058 1.00 91.50 90 MET A CA 1
ATOM 678 C C . MET A 1 90 ? -12.607 -7.399 20.195 1.00 91.50 90 MET A C 1
ATOM 680 O O . MET A 1 90 ? -11.937 -8.422 20.331 1.00 91.50 90 MET A O 1
ATOM 684 N N . THR A 1 91 ? -13.550 -7.286 19.260 1.00 93.69 91 THR A N 1
ATOM 685 C CA . THR A 1 91 ? -13.854 -8.345 18.288 1.00 93.69 91 THR A CA 1
ATOM 686 C C . THR A 1 91 ? -13.682 -7.843 16.855 1.00 93.69 91 THR A C 1
ATOM 688 O O . THR A 1 91 ? -13.915 -6.657 16.592 1.00 93.69 91 THR A O 1
ATOM 691 N N . PRO A 1 92 ? -13.261 -8.709 15.911 1.00 94.75 92 PRO A N 1
ATOM 692 C CA . PRO A 1 92 ? -13.227 -8.364 14.498 1.00 94.75 92 PRO A CA 1
ATOM 693 C C . PRO A 1 92 ? -14.609 -8.000 13.991 1.00 94.75 92 PRO A C 1
ATOM 695 O O . PRO A 1 92 ? -15.551 -8.777 14.131 1.00 94.75 9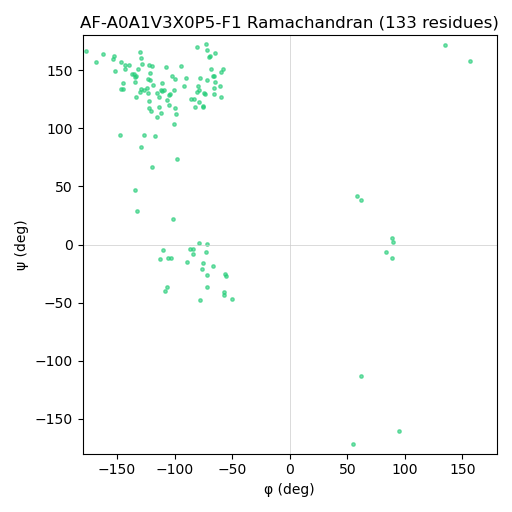2 PRO A O 1
ATOM 698 N N . ARG A 1 93 ? -14.712 -6.833 13.363 1.00 92.00 93 ARG A N 1
ATOM 699 C CA . ARG A 1 93 ? -15.982 -6.343 12.843 1.00 92.00 93 ARG A CA 1
ATOM 700 C C . ARG A 1 93 ? -16.054 -6.391 11.326 1.00 92.00 93 ARG A C 1
ATOM 702 O O . ARG A 1 93 ? -17.083 -6.746 10.768 1.00 92.00 93 ARG A O 1
ATOM 709 N N . THR A 1 94 ? -14.957 -6.055 10.656 1.00 94.56 94 THR A N 1
ATOM 710 C CA . THR A 1 94 ? -14.820 -6.236 9.208 1.00 94.56 94 THR A CA 1
ATOM 711 C C . THR A 1 94 ? -13.355 -6.398 8.824 1.00 94.56 94 THR A C 1
ATOM 713 O O . THR A 1 94 ? -12.451 -6.043 9.584 1.00 94.56 94 THR A O 1
ATOM 716 N N . THR A 1 95 ? -13.110 -6.976 7.654 1.00 97.00 95 THR A N 1
ATOM 717 C CA . THR A 1 95 ? -11.787 -7.051 7.036 1.00 97.00 95 THR A CA 1
ATOM 718 C C . THR A 1 95 ? -11.916 -6.657 5.573 1.00 97.00 95 THR A C 1
ATOM 720 O O . THR A 1 95 ? -12.736 -7.227 4.859 1.00 97.00 95 THR A O 1
ATOM 723 N N . VAL A 1 96 ? -11.107 -5.699 5.129 1.00 97.69 96 VAL A N 1
ATOM 724 C CA . VAL A 1 96 ? -11.100 -5.203 3.747 1.00 97.69 96 VAL A CA 1
ATOM 725 C C . VAL A 1 96 ? -9.722 -5.369 3.119 1.00 97.69 96 VAL A C 1
ATOM 727 O O . VAL A 1 96 ? -8.712 -5.428 3.825 1.00 97.69 96 VAL A O 1
ATOM 730 N N . ALA A 1 97 ? -9.673 -5.460 1.792 1.00 98.12 97 ALA A N 1
ATOM 731 C CA . ALA A 1 97 ? -8.413 -5.423 1.059 1.00 98.12 97 ALA A CA 1
ATOM 732 C C . ALA A 1 97 ? -7.748 -4.048 1.208 1.00 98.12 97 ALA A C 1
ATOM 734 O O . ALA A 1 97 ? -8.434 -3.029 1.270 1.00 98.12 97 ALA A O 1
ATOM 735 N N . TRP A 1 98 ? -6.419 -4.029 1.263 1.00 97.19 98 TRP A N 1
ATOM 736 C CA . TRP A 1 98 ? -5.647 -2.796 1.154 1.00 97.19 98 TRP A CA 1
ATOM 737 C C . TRP A 1 98 ? -5.919 -2.127 -0.202 1.00 97.19 98 TRP A C 1
ATOM 739 O O . TRP A 1 98 ? -5.962 -2.807 -1.229 1.00 97.19 98 TRP A O 1
ATOM 749 N N . SER A 1 99 ? -6.110 -0.807 -0.211 1.00 95.12 99 SER A N 1
ATOM 750 C CA . SER A 1 99 ? -6.475 -0.047 -1.413 1.00 95.12 99 SER A CA 1
ATOM 751 C C . SER A 1 99 ? -5.648 1.231 -1.584 1.00 95.12 99 SER A C 1
ATOM 753 O O . SER A 1 99 ? -6.192 2.301 -1.854 1.00 95.12 99 SER A O 1
ATOM 755 N N . GLY A 1 100 ? -4.329 1.140 -1.422 1.00 89.69 100 GLY A N 1
ATOM 756 C CA . GLY A 1 100 ? -3.435 2.292 -1.547 1.00 89.69 100 GLY A CA 1
ATOM 757 C C . GLY A 1 100 ? -3.122 2.974 -0.215 1.00 89.69 100 GLY A C 1
ATOM 758 O O . GLY A 1 100 ? -3.253 2.389 0.859 1.00 89.69 100 GLY A O 1
ATOM 759 N N . TYR A 1 101 ? -2.675 4.230 -0.307 1.00 88.75 101 TYR A N 1
ATOM 760 C CA . TYR A 1 101 ? -2.231 5.037 0.836 1.00 88.75 101 TYR A CA 1
ATOM 761 C C . TYR A 1 101 ? -3.302 5.184 1.931 1.00 88.75 101 TYR A C 1
ATOM 763 O O . TYR A 1 101 ? -2.992 5.052 3.114 1.00 88.75 101 TYR A O 1
ATOM 771 N N . ASP A 1 102 ? -4.549 5.429 1.525 1.00 96.06 102 ASP A N 1
ATOM 772 C CA . ASP A 1 102 ? -5.720 5.531 2.395 1.00 96.06 102 ASP A CA 1
ATOM 773 C C . ASP A 1 102 ? -6.740 4.477 1.969 1.00 96.06 102 ASP A C 1
ATOM 775 O O . ASP A 1 102 ? -7.266 4.508 0.854 1.00 96.06 102 ASP A O 1
ATOM 779 N N . THR A 1 103 ? -6.993 3.517 2.858 1.00 97.75 103 THR A N 1
ATOM 780 C CA . THR A 1 103 ? -8.047 2.525 2.666 1.00 97.75 103 THR A CA 1
ATOM 781 C C . THR A 1 103 ? -9.293 2.929 3.440 1.00 97.75 103 THR A C 1
ATOM 783 O O . THR A 1 103 ? -9.327 2.881 4.670 1.00 97.75 103 THR A O 1
ATOM 786 N N . SER A 1 104 ? -10.347 3.274 2.703 1.00 96.88 104 SER A N 1
ATOM 787 C CA . SER A 1 104 ? -11.658 3.565 3.278 1.00 96.88 104 SER A CA 1
ATOM 788 C C . SER A 1 104 ? -12.410 2.279 3.632 1.00 96.88 104 SER A C 1
ATOM 790 O O . SER A 1 104 ? -12.534 1.362 2.822 1.00 96.88 104 SER A O 1
ATOM 792 N N . ILE A 1 105 ? -12.964 2.240 4.839 1.00 95.31 105 ILE A N 1
ATOM 793 C CA . ILE A 1 105 ? -13.793 1.166 5.384 1.00 95.31 105 ILE A CA 1
ATOM 794 C C . ILE A 1 105 ? -15.183 1.766 5.644 1.00 95.31 105 ILE A C 1
ATOM 796 O O . ILE A 1 105 ? -15.386 2.400 6.685 1.00 95.31 105 ILE A O 1
ATOM 800 N N . PRO A 1 106 ? -16.124 1.655 4.690 1.00 92.69 106 PRO A N 1
ATOM 801 C CA . PRO A 1 106 ? -17.426 2.303 4.791 1.00 92.69 106 PRO A CA 1
ATOM 802 C C . PRO A 1 106 ? -18.395 1.517 5.682 1.00 92.69 106 PRO A C 1
ATOM 804 O O . PRO A 1 106 ? -18.156 0.353 6.011 1.00 92.69 106 PRO A O 1
ATOM 807 N N . GLN A 1 107 ? -19.532 2.146 5.997 1.00 85.56 107 GLN A N 1
ATOM 808 C CA . GLN A 1 107 ? -20.683 1.517 6.658 1.00 85.56 107 GLN A CA 1
ATOM 809 C C . GLN A 1 107 ? -20.326 0.921 8.017 1.00 85.56 107 GLN A C 1
ATOM 811 O O . GLN A 1 107 ? -20.717 -0.199 8.362 1.00 85.56 107 GLN A O 1
ATOM 816 N N . ILE A 1 108 ? -19.524 1.657 8.786 1.00 83.94 108 ILE A N 1
ATOM 817 C CA . ILE A 1 108 ? -19.032 1.143 10.052 1.00 83.94 108 ILE A CA 1
ATOM 818 C C . ILE A 1 108 ? -20.100 1.181 11.161 1.00 83.94 108 ILE A C 1
ATOM 820 O O . ILE A 1 108 ? -19.997 0.417 12.118 1.00 83.94 108 ILE A O 1
ATOM 824 N N . GLY A 1 109 ? -21.136 1.999 11.067 1.00 79.25 109 GLY A N 1
ATOM 825 C CA . GLY A 1 109 ? -22.091 2.199 12.150 1.00 79.25 109 GLY A CA 1
ATOM 826 C C . GLY A 1 109 ? -21.440 2.619 13.479 1.00 79.25 109 GLY A C 1
ATOM 827 O O . GLY A 1 109 ? -20.236 2.878 13.592 1.00 79.25 109 GLY A O 1
ATOM 828 N N . ASN A 1 110 ? -22.256 2.635 14.535 1.00 68.25 110 ASN A N 1
ATOM 829 C CA . ASN A 1 110 ? -21.811 2.812 15.918 1.00 68.25 110 ASN A CA 1
ATOM 830 C C . ASN A 1 110 ? -21.774 1.438 16.593 1.00 68.25 110 ASN A C 1
ATOM 832 O O . ASN A 1 110 ? -22.825 0.888 16.908 1.00 68.25 110 ASN A O 1
ATOM 836 N N . SER A 1 111 ? -20.595 0.844 16.778 1.00 62.94 111 SER A N 1
ATOM 837 C CA . SER A 1 111 ? -20.513 -0.557 17.231 1.00 62.94 111 SER A CA 1
ATOM 838 C C . SER A 1 111 ? -19.526 -0.810 18.375 1.00 62.94 111 SER A C 1
ATOM 840 O O . SER A 1 111 ? -18.961 -1.899 18.483 1.00 62.94 111 SER A O 1
ATOM 842 N N . GLY A 1 112 ? -19.291 0.186 19.220 1.00 68.62 112 GLY A N 1
ATOM 843 C CA . GLY A 1 112 ? -18.475 0.023 20.418 1.00 68.62 112 GLY A CA 1
ATOM 844 C C . GLY A 1 112 ? -17.886 1.339 20.886 1.00 68.62 112 GLY A C 1
ATOM 845 O O . GLY A 1 112 ? -17.737 2.268 20.095 1.00 68.62 112 GLY A O 1
ATOM 846 N N . SER A 1 113 ? -17.537 1.380 22.167 1.00 86.62 113 SER A N 1
ATOM 847 C CA . SER A 1 113 ? -16.851 2.517 22.780 1.00 86.62 113 SER A CA 1
ATOM 848 C C . SER A 1 113 ? -15.379 2.580 22.396 1.00 86.62 113 SER A C 1
ATOM 850 O O . SER A 1 113 ? -14.754 3.615 22.577 1.00 86.62 113 SER A O 1
ATOM 852 N N . TYR A 1 114 ? -14.812 1.492 21.863 1.00 92.81 114 TYR A N 1
ATOM 853 C CA . TYR A 1 114 ? -13.416 1.433 21.446 1.00 92.81 114 TYR A CA 1
ATOM 854 C C . TYR A 1 114 ? -13.256 0.792 20.070 1.00 92.81 114 TYR A C 1
ATOM 856 O O . TYR A 1 114 ? -13.966 -0.152 19.716 1.00 92.81 114 TYR A O 1
ATOM 864 N N . SER A 1 115 ? -12.301 1.303 19.292 1.00 94.62 115 SER A N 1
ATOM 865 C CA . SER A 1 115 ? -11.934 0.814 17.961 1.00 94.62 115 SER A CA 1
ATOM 866 C C . SER A 1 115 ? -10.416 0.764 17.777 1.00 94.62 115 SER A C 1
ATOM 868 O O . SER A 1 115 ? -9.685 1.597 18.310 1.00 94.62 115 SER A O 1
ATOM 870 N N . GLN A 1 116 ? -9.943 -0.211 17.005 1.00 96.12 116 GLN A N 1
ATOM 871 C CA . GLN A 1 116 ? -8.531 -0.415 16.686 1.00 96.12 116 GLN A CA 1
ATOM 872 C C . GLN A 1 116 ? -8.426 -1.089 15.322 1.00 96.12 116 GLN A C 1
ATOM 874 O O . GLN A 1 116 ? -9.292 -1.870 14.929 1.00 96.12 116 GLN A O 1
ATOM 879 N N . LEU A 1 117 ? -7.354 -0.794 14.604 1.00 97.06 117 LEU A N 1
ATOM 880 C CA . LEU A 1 117 ? -7.070 -1.358 13.300 1.00 97.06 117 LEU A CA 1
ATOM 881 C C . LEU A 1 117 ? -5.898 -2.340 13.390 1.00 97.06 117 LEU A C 1
ATOM 883 O O . LEU A 1 117 ? -4.859 -2.003 13.955 1.00 97.06 117 LEU A O 1
ATOM 887 N N . GLU A 1 118 ? -6.041 -3.524 12.801 1.00 98.19 118 GLU A N 1
ATOM 888 C CA . GLU A 1 118 ? -4.933 -4.447 12.545 1.00 98.19 118 GLU A CA 1
ATOM 889 C C . GLU A 1 118 ? -4.552 -4.413 11.059 1.00 98.19 118 GLU A C 1
ATOM 891 O O . GLU A 1 118 ? -5.405 -4.584 10.181 1.00 98.19 118 GLU A O 1
ATOM 896 N N . ALA A 1 119 ? -3.261 -4.237 10.782 1.00 98.06 119 ALA A N 1
ATOM 897 C CA . ALA A 1 119 ? -2.666 -4.469 9.472 1.00 98.06 119 ALA A CA 1
ATOM 898 C C . ALA A 1 119 ? -2.351 -5.959 9.327 1.00 98.06 119 ALA A C 1
ATOM 900 O O . ALA A 1 119 ? -1.635 -6.522 10.159 1.00 98.06 119 ALA A O 1
ATOM 901 N N . LEU A 1 120 ? -2.851 -6.593 8.271 1.00 98.44 120 LEU A N 1
ATOM 902 C CA . LEU A 1 120 ? -2.638 -8.011 8.001 1.00 98.44 120 LEU A CA 1
ATOM 903 C C . LEU A 1 120 ? -1.765 -8.195 6.760 1.00 98.44 120 LEU A C 1
ATOM 905 O O . LEU A 1 120 ? -2.045 -7.609 5.712 1.00 98.44 120 LEU A O 1
ATOM 909 N N . ALA A 1 121 ? -0.756 -9.055 6.864 1.00 97.56 121 ALA A N 1
ATOM 910 C CA . ALA A 1 121 ? 0.013 -9.537 5.723 1.00 97.56 121 ALA A CA 1
ATOM 911 C C . ALA A 1 121 ? -0.790 -10.523 4.859 1.00 97.56 121 ALA A C 1
ATOM 913 O O . ALA A 1 121 ? -1.911 -10.923 5.196 1.00 97.56 121 ALA A O 1
ATOM 914 N N . ALA A 1 122 ? -0.226 -10.905 3.709 1.00 96.50 122 ALA A N 1
ATOM 915 C CA . ALA A 1 122 ? -0.875 -11.798 2.747 1.00 96.50 122 ALA A CA 1
ATOM 916 C C . ALA A 1 122 ? -1.274 -13.149 3.374 1.00 96.50 122 ALA A C 1
ATOM 918 O O . ALA A 1 122 ? -2.397 -13.616 3.164 1.00 96.50 122 ALA A O 1
ATOM 919 N N . ASP A 1 123 ? -0.399 -13.702 4.217 1.00 97.19 123 ASP A N 1
ATOM 920 C CA . ASP A 1 123 ? -0.587 -14.936 4.993 1.00 97.19 123 ASP A CA 1
ATOM 921 C C . ASP A 1 123 ? -1.571 -14.796 6.173 1.00 97.19 123 ASP A C 1
ATOM 923 O O . ASP A 1 123 ? -1.942 -15.786 6.800 1.00 97.19 123 ASP A O 1
ATOM 927 N N . GLY A 1 124 ? -2.036 -13.577 6.461 1.00 96.62 124 GLY A N 1
ATOM 928 C CA . GLY A 1 124 ? -2.943 -13.270 7.563 1.00 96.62 124 GLY A CA 1
ATOM 929 C C . GLY A 1 124 ? -2.260 -12.917 8.885 1.00 96.62 124 GLY A C 1
ATOM 930 O O . GLY A 1 124 ? -2.977 -12.643 9.851 1.00 96.62 124 GLY A O 1
ATOM 931 N N . ALA A 1 125 ? -0.926 -12.874 8.949 1.00 98.00 125 ALA A N 1
ATOM 932 C CA . ALA A 1 125 ? -0.208 -12.422 10.135 1.00 98.00 125 ALA A CA 1
ATOM 933 C C . ALA A 1 125 ? -0.489 -10.939 10.422 1.00 98.00 125 ALA A C 1
ATOM 935 O O . ALA A 1 125 ? -0.530 -10.112 9.509 1.00 98.00 125 ALA A O 1
ATOM 936 N N . VAL A 1 126 ? -0.657 -10.586 11.699 1.00 97.88 126 VAL A N 1
ATOM 937 C CA . VAL A 1 126 ? -0.764 -9.182 12.117 1.00 97.88 126 VAL A CA 1
ATOM 938 C C . VAL A 1 126 ? 0.629 -8.564 12.080 1.00 97.88 126 VAL A C 1
ATOM 940 O O . VAL A 1 126 ? 1.516 -8.995 12.812 1.00 97.88 126 VAL A O 1
ATOM 943 N N . VAL A 1 127 ? 0.810 -7.549 11.240 1.00 97.00 127 VAL A N 1
ATOM 944 C CA . VAL A 1 127 ? 2.097 -6.857 11.057 1.00 97.00 127 VAL A CA 1
ATOM 945 C C . VAL A 1 127 ? 2.138 -5.480 11.706 1.00 97.00 127 VAL A C 1
ATOM 947 O O . VAL A 1 127 ? 3.213 -4.918 11.857 1.00 97.00 127 VAL A O 1
ATOM 950 N N . GLY A 1 128 ? 0.991 -4.956 12.136 1.00 97.31 128 GLY A N 1
ATOM 951 C CA . GLY A 1 128 ? 0.897 -3.689 12.851 1.00 97.31 128 GLY A CA 1
ATOM 952 C C . GLY A 1 128 ? -0.484 -3.487 13.455 1.00 97.31 128 GLY A C 1
ATOM 953 O O . GLY A 1 128 ? -1.467 -4.076 12.999 1.00 97.31 128 GLY A O 1
ATOM 954 N N . ARG A 1 129 ? -0.558 -2.653 14.492 1.00 97.94 129 ARG A N 1
ATOM 955 C CA . ARG A 1 129 ? -1.815 -2.252 15.129 1.00 97.94 129 ARG A CA 1
ATOM 956 C C . ARG A 1 129 ? -1.835 -0.757 15.358 1.00 97.94 129 ARG A C 1
ATOM 958 O O . ARG A 1 129 ? -0.818 -0.193 15.755 1.00 97.94 129 ARG A O 1
ATOM 965 N N . SER A 1 130 ? -2.984 -0.131 15.133 1.00 97.69 130 SER A N 1
ATOM 966 C CA . SER A 1 130 ? -3.139 1.284 15.444 1.00 97.69 130 SER A CA 1
ATOM 967 C C . SER A 1 130 ? -3.194 1.495 16.948 1.00 97.69 130 SER A C 1
ATOM 969 O O . SER A 1 130 ? -3.431 0.564 17.728 1.00 97.69 130 SER A O 1
ATOM 971 N N . VAL A 1 131 ? -3.071 2.752 17.363 1.00 96.38 131 VAL A N 1
ATOM 972 C CA . VAL A 1 131 ? -3.550 3.140 18.689 1.00 96.38 131 VAL A CA 1
ATOM 973 C C . VAL A 1 131 ? -5.044 2.832 18.810 1.00 96.38 131 VAL A C 1
ATOM 975 O O . VAL A 1 131 ? -5.784 2.805 17.820 1.00 96.38 131 VAL A O 1
ATOM 978 N N . LEU A 1 132 ? -5.471 2.565 20.036 1.00 94.62 132 LEU A N 1
ATOM 979 C CA . LEU A 1 132 ? -6.866 2.332 20.368 1.00 94.62 132 LEU A CA 1
ATOM 980 C C . LEU A 1 132 ? -7.588 3.679 20.494 1.00 94.62 132 LEU A C 1
ATOM 982 O O . LEU A 1 132 ? -7.098 4.588 21.161 1.00 94.62 132 LEU A O 1
ATOM 986 N N . ILE A 1 133 ? -8.743 3.805 19.846 1.00 92.81 133 ILE A N 1
ATOM 987 C CA . ILE A 1 133 ? -9.529 5.040 19.794 1.00 92.81 133 ILE A CA 1
ATOM 988 C C . ILE A 1 133 ? -10.837 4.822 20.536 1.00 92.81 133 ILE A C 1
ATOM 990 O O . ILE A 1 133 ? -11.560 3.874 20.234 1.00 92.81 133 ILE A O 1
ATOM 994 N N . ALA A 1 134 ? -11.138 5.707 21.486 1.00 88.81 134 ALA A N 1
ATOM 995 C CA . ALA A 1 134 ? -12.446 5.768 22.125 1.00 88.81 134 ALA A CA 1
ATOM 996 C C . ALA A 1 134 ? -13.445 6.515 21.223 1.00 88.81 134 ALA A C 1
ATOM 998 O O . ALA A 1 134 ? -13.087 7.550 20.654 1.00 88.81 134 ALA A O 1
ATOM 999 N N . ARG A 1 135 ? -14.668 5.996 21.088 1.00 72.50 135 ARG A N 1
ATOM 1000 C CA . ARG A 1 135 ? -15.747 6.546 20.256 1.00 72.50 135 ARG A CA 1
ATOM 1001 C C . ARG A 1 135 ? -17.039 6.702 21.054 1.00 72.50 135 ARG A C 1
ATOM 1003 O O . ARG A 1 135 ? -17.309 5.839 21.918 1.00 72.50 135 ARG A O 1
#

Organism: Mycobacterium kansasii (NCBI:txid1768)

InterPro domains:
  IPR053143 Arylsulfate Sulfotransferase [PTHR35340] (1-104)